Protein AF-A0A534T3X4-F1 (afdb_monomer_lite)

Foldseek 3Di:
DDKDKDKAAFQDDDPFWTWGDDPPDIDIDGDDPVRDDDDDDDGGDTDMDIDDDDDPDDDPDDPPDDPPPPPDDDD

Secondary structure (DSSP, 8-state):
---EEEEEEEEEE-SSEEEEEETTEEEEEE--TTS---S---TTSEEEEEE----S-------S-----------

Structure (mmCIF, N/CA/C/O backbone):
data_AF-A0A534T3X4-F1
#
_entry.id   AF-A0A534T3X4-F1
#
loop_
_atom_site.group_PDB
_atom_site.id
_atom_site.type_symbol
_atom_site.label_atom_id
_atom_site.label_alt_id
_atom_site.label_comp_id
_atom_site.label_asym_id
_atom_site.label_entity_id
_atom_site.label_seq_id
_atom_site.pdbx_PDB_ins_code
_atom_site.Cartn_x
_atom_site.Cartn_y
_atom_site.Cartn_z
_atom_site.occupancy
_atom_site.B_iso_or_equiv
_atom_site.auth_seq_id
_atom_site.auth_comp_id
_atom_site.auth_asym_id
_atom_site.auth_atom_id
_atom_site.pdbx_PDB_model_num
ATOM 1 N N . ALA A 1 1 ? 16.672 -9.602 -1.365 1.00 61.47 1 ALA A N 1
ATOM 2 C CA . ALA A 1 1 ? 15.278 -9.119 -1.455 1.00 61.47 1 ALA A CA 1
ATOM 3 C C . ALA A 1 1 ? 15.243 -7.666 -0.998 1.00 61.47 1 ALA A C 1
ATOM 5 O O . ALA A 1 1 ? 15.568 -7.437 0.155 1.00 61.47 1 ALA A O 1
ATOM 6 N N . LYS A 1 2 ? 14.942 -6.687 -1.866 1.00 80.69 2 LYS A N 1
ATOM 7 C CA . LYS A 1 2 ? 14.795 -5.296 -1.404 1.00 80.69 2 LYS A CA 1
ATOM 8 C C . LYS A 1 2 ? 13.450 -5.155 -0.697 1.00 80.69 2 LYS A C 1
ATOM 10 O O . LYS A 1 2 ? 12.423 -5.493 -1.283 1.00 80.69 2 LYS A O 1
ATOM 15 N N . THR A 1 3 ? 13.484 -4.731 0.556 1.00 83.75 3 THR A N 1
ATOM 16 C CA . THR A 1 3 ? 12.309 -4.304 1.306 1.00 83.75 3 THR A CA 1
ATOM 17 C C . THR A 1 3 ? 12.126 -2.813 1.081 1.00 83.75 3 THR A C 1
ATOM 19 O O . THR A 1 3 ? 13.082 -2.039 1.085 1.00 83.75 3 THR A O 1
ATOM 22 N N . TYR A 1 4 ? 10.891 -2.429 0.815 1.00 88.06 4 TYR A N 1
ATOM 23 C CA . TYR A 1 4 ? 10.485 -1.052 0.628 1.00 88.06 4 TYR A CA 1
ATOM 24 C C . TYR A 1 4 ? 9.619 -0.646 1.804 1.00 88.06 4 TYR A C 1
ATOM 26 O O . TYR A 1 4 ? 8.984 -1.479 2.452 1.00 88.06 4 TYR A O 1
ATOM 34 N N . GLN A 1 5 ? 9.605 0.649 2.074 1.00 89.44 5 GLN A N 1
ATOM 35 C CA . GLN A 1 5 ? 8.797 1.217 3.130 1.00 89.44 5 GLN A CA 1
ATOM 36 C C . GLN A 1 5 ? 8.002 2.380 2.567 1.00 89.44 5 GLN A C 1
ATOM 38 O O . GLN A 1 5 ? 8.547 3.273 1.914 1.00 89.44 5 GLN A O 1
ATOM 43 N N . VAL A 1 6 ? 6.711 2.383 2.861 1.00 89.00 6 VAL A N 1
ATOM 44 C CA . VAL A 1 6 ? 5.841 3.525 2.633 1.00 89.00 6 VAL A CA 1
ATOM 45 C C . VAL A 1 6 ? 5.251 3.942 3.972 1.00 89.00 6 VAL A C 1
ATOM 47 O O . VAL A 1 6 ? 4.741 3.123 4.731 1.00 89.00 6 VAL A O 1
ATOM 50 N N . THR A 1 7 ? 5.369 5.226 4.287 1.00 90.69 7 THR A N 1
ATOM 51 C CA . THR A 1 7 ? 4.784 5.810 5.493 1.00 90.69 7 THR A CA 1
ATOM 52 C C . THR A 1 7 ? 3.782 6.865 5.064 1.00 90.69 7 THR A C 1
ATOM 54 O O . THR A 1 7 ? 4.135 7.783 4.318 1.00 90.69 7 THR A O 1
ATOM 57 N N . GLY A 1 8 ? 2.552 6.749 5.546 1.00 91.19 8 GLY A N 1
ATOM 58 C CA . GLY A 1 8 ? 1.476 7.667 5.198 1.00 91.19 8 GLY A CA 1
ATOM 59 C C . GLY A 1 8 ? 0.193 7.382 5.975 1.00 91.19 8 GLY A C 1
ATOM 60 O O . GLY A 1 8 ? 0.093 6.336 6.620 1.00 91.19 8 GLY A O 1
ATOM 61 N N . PRO A 1 9 ? -0.769 8.318 5.964 1.00 92.31 9 PRO A N 1
ATOM 62 C CA . PRO A 1 9 ? -2.119 8.051 6.435 1.00 92.31 9 PRO A CA 1
ATOM 63 C C . PRO A 1 9 ? -2.778 6.932 5.620 1.00 92.31 9 PRO A C 1
ATOM 65 O O . PRO A 1 9 ? -2.689 6.919 4.389 1.00 92.31 9 PRO A O 1
ATOM 68 N N . VAL A 1 10 ? -3.457 6.013 6.305 1.00 91.00 10 VAL A N 1
ATOM 69 C CA . VAL A 1 10 ? -4.321 5.010 5.675 1.00 91.00 10 VAL A CA 1
ATOM 70 C C . VAL A 1 10 ? -5.564 5.714 5.147 1.00 91.00 10 VAL A C 1
ATOM 72 O O . VAL A 1 10 ? -6.297 6.333 5.913 1.00 91.00 10 VAL A O 1
ATOM 75 N N . THR A 1 11 ? -5.827 5.624 3.852 1.00 91.31 11 THR A N 1
ATOM 76 C CA . THR A 1 11 ? -7.052 6.166 3.242 1.00 91.31 11 THR A CA 1
ATOM 77 C C . THR A 1 11 ? -8.150 5.120 3.138 1.00 91.31 11 THR A C 1
ATOM 79 O O . THR A 1 11 ? -9.324 5.460 3.251 1.00 91.31 11 THR A O 1
ATOM 82 N N . ALA A 1 12 ? -7.780 3.851 2.979 1.00 90.19 12 ALA A N 1
ATOM 83 C CA . ALA A 1 12 ? -8.710 2.734 2.982 1.00 90.19 12 ALA A CA 1
ATOM 84 C C . ALA A 1 12 ? -8.043 1.487 3.560 1.00 90.19 12 ALA A C 1
ATOM 86 O O . ALA A 1 12 ? -6.851 1.247 3.361 1.00 90.19 12 ALA A O 1
ATOM 87 N N . LEU A 1 13 ? -8.826 0.694 4.281 1.00 87.62 13 LEU A N 1
ATOM 88 C CA . LEU A 1 13 ? -8.394 -0.567 4.857 1.00 87.62 13 LEU A CA 1
ATOM 89 C C . LEU A 1 13 ? -9.464 -1.619 4.603 1.00 87.62 13 LEU A C 1
ATOM 91 O O . LEU A 1 13 ? -10.613 -1.438 5.000 1.00 87.62 13 LEU A O 1
ATOM 95 N N . THR A 1 14 ? -9.072 -2.715 3.971 1.00 86.62 14 THR A N 1
ATOM 96 C CA . THR A 1 14 ? -9.892 -3.916 3.830 1.00 86.62 14 THR A CA 1
ATOM 97 C C . THR A 1 14 ? -9.203 -5.096 4.521 1.00 86.62 14 THR A C 1
ATOM 99 O O . THR A 1 14 ? -8.127 -4.951 5.107 1.00 86.62 14 THR A O 1
ATOM 102 N N . ASN A 1 15 ? -9.829 -6.276 4.497 1.00 82.31 15 ASN A N 1
ATOM 103 C CA . ASN A 1 15 ? -9.217 -7.474 5.076 1.00 82.31 15 ASN A CA 1
ATOM 104 C C . ASN A 1 15 ? -7.926 -7.881 4.346 1.00 82.31 15 ASN A C 1
ATOM 106 O O . ASN A 1 15 ? -6.984 -8.332 5.007 1.00 82.31 15 ASN A O 1
ATOM 110 N N . ASP A 1 16 ? -7.878 -7.639 3.033 1.00 87.12 16 ASP A N 1
ATOM 111 C CA . ASP A 1 16 ? -6.838 -8.117 2.117 1.00 87.12 16 ASP A CA 1
ATOM 112 C C . ASP A 1 16 ? -5.942 -6.998 1.564 1.00 87.12 16 ASP A C 1
ATOM 114 O O . ASP A 1 16 ? -4.878 -7.267 1.014 1.00 87.12 16 ASP A O 1
ATOM 118 N N . THR A 1 17 ? -6.332 -5.726 1.676 1.00 89.25 17 THR A N 1
ATOM 119 C CA . THR A 1 17 ? -5.540 -4.595 1.169 1.00 89.25 17 THR A CA 1
ATOM 120 C C . THR A 1 17 ? -5.495 -3.424 2.144 1.00 89.25 17 THR A C 1
ATOM 122 O O . THR A 1 17 ? -6.467 -3.068 2.810 1.00 89.25 17 THR A O 1
ATOM 125 N N . VAL A 1 18 ? -4.331 -2.785 2.210 1.00 89.12 18 VAL A N 1
ATOM 126 C CA . VAL A 1 18 ? -4.078 -1.540 2.936 1.00 89.12 18 VAL A CA 1
ATOM 127 C C . VAL A 1 18 ? -3.769 -0.463 1.910 1.00 89.12 18 VAL A C 1
ATOM 129 O O . VAL A 1 18 ? -2.802 -0.576 1.160 1.00 89.12 18 VAL A O 1
ATOM 132 N N . THR A 1 19 ? -4.551 0.608 1.904 1.00 92.31 19 THR A N 1
ATOM 133 C CA . THR A 1 19 ? -4.311 1.764 1.041 1.00 92.31 19 THR A CA 1
ATOM 134 C C . THR A 1 19 ? -3.719 2.894 1.865 1.00 92.31 19 THR A C 1
ATOM 136 O O . THR A 1 19 ? -4.328 3.347 2.835 1.00 92.31 19 THR A O 1
ATOM 139 N N . VAL A 1 20 ? -2.535 3.365 1.488 1.00 92.44 20 VAL A N 1
ATOM 140 C CA . VAL A 1 20 ? -1.849 4.481 2.145 1.00 92.44 20 VAL A CA 1
ATOM 141 C C . VAL A 1 20 ? -1.596 5.610 1.163 1.00 92.44 20 VAL A C 1
ATOM 143 O O . VAL A 1 20 ? -1.215 5.389 0.017 1.00 92.44 20 VAL A O 1
ATOM 146 N N . GLN A 1 21 ? -1.757 6.843 1.623 1.00 91.62 21 GLN A N 1
ATOM 147 C CA . GLN A 1 21 ? -1.461 8.021 0.820 1.00 91.62 21 GLN A CA 1
ATOM 148 C C . GLN A 1 21 ? -0.116 8.609 1.238 1.00 91.62 21 GLN A C 1
ATOM 150 O O . GLN A 1 21 ? 0.079 9.002 2.387 1.00 91.62 21 GLN A O 1
ATOM 155 N N . LYS A 1 22 ? 0.828 8.706 0.304 1.00 88.62 22 LYS A N 1
ATOM 156 C CA . LYS A 1 22 ? 2.127 9.348 0.513 1.00 88.62 22 LYS A CA 1
ATOM 157 C C . LYS A 1 22 ? 2.227 10.584 -0.372 1.00 88.62 22 LYS A C 1
ATOM 159 O O . LYS A 1 22 ? 2.547 10.503 -1.551 1.00 88.62 22 LYS A O 1
ATOM 164 N N . GLY A 1 23 ? 1.985 11.753 0.218 1.00 87.62 23 GLY A N 1
ATOM 165 C CA . GLY A 1 23 ? 1.945 13.008 -0.533 1.00 87.62 23 GLY A CA 1
ATOM 166 C C . GLY A 1 23 ? 0.731 13.036 -1.460 1.00 87.62 23 GLY A C 1
ATOM 167 O O . GLY A 1 23 ? -0.392 13.110 -0.972 1.00 87.62 23 GLY A O 1
ATOM 168 N N . LYS A 1 24 ? 0.966 12.973 -2.775 1.00 87.38 24 LYS A N 1
ATOM 169 C CA . LYS A 1 24 ? -0.086 12.899 -3.805 1.00 87.38 24 LYS A CA 1
ATOM 170 C C . LYS A 1 24 ? -0.267 11.490 -4.379 1.00 87.38 24 LYS A C 1
ATOM 172 O O . LYS A 1 24 ? -1.199 11.270 -5.141 1.00 87.38 24 LYS A O 1
ATOM 177 N N . ASP A 1 25 ? 0.606 10.555 -4.009 1.00 90.00 25 ASP A N 1
ATOM 178 C CA . ASP A 1 25 ? 0.581 9.183 -4.501 1.00 90.00 25 ASP A CA 1
ATOM 179 C C . ASP A 1 25 ? -0.222 8.295 -3.551 1.00 90.00 25 ASP A C 1
ATOM 181 O O . ASP A 1 25 ? 0.014 8.286 -2.338 1.00 90.00 25 ASP A O 1
ATOM 185 N N . VAL A 1 26 ? -1.153 7.524 -4.105 1.00 90.62 26 VAL A N 1
ATOM 186 C CA . VAL A 1 26 ? -1.919 6.514 -3.373 1.00 90.62 26 VAL A CA 1
ATOM 187 C C . VAL A 1 26 ? -1.298 5.152 -3.655 1.00 90.62 26 VAL A C 1
ATOM 189 O O . VAL A 1 26 ? -1.127 4.765 -4.808 1.00 90.62 26 VAL A O 1
ATOM 192 N N . TRP A 1 27 ? -0.933 4.443 -2.594 1.00 90.31 27 TRP A N 1
ATOM 193 C CA . TRP A 1 27 ? -0.319 3.124 -2.644 1.00 90.31 27 TRP A CA 1
ATOM 194 C C . TRP A 1 27 ? -1.291 2.101 -2.081 1.00 90.31 27 TRP A C 1
ATOM 196 O O . TRP A 1 27 ? -1.643 2.170 -0.906 1.00 90.31 27 TRP A O 1
ATOM 206 N N . GLU A 1 28 ? -1.685 1.139 -2.904 1.00 91.00 28 GLU A N 1
ATOM 207 C CA . GLU A 1 28 ? -2.448 -0.027 -2.471 1.00 91.00 28 GLU A CA 1
ATOM 208 C C . GLU A 1 28 ? -1.484 -1.197 -2.257 1.00 91.00 28 GLU A C 1
ATOM 210 O O . GLU A 1 28 ? -0.750 -1.595 -3.163 1.00 91.00 28 GLU A O 1
ATOM 215 N N . ILE A 1 29 ? -1.438 -1.714 -1.032 1.00 87.31 29 ILE A N 1
ATOM 216 C CA . ILE A 1 29 ? -0.589 -2.835 -0.644 1.00 87.31 29 ILE A CA 1
ATOM 217 C C . ILE A 1 29 ? -1.485 -4.007 -0.265 1.00 87.31 29 ILE A C 1
ATOM 219 O O . ILE A 1 29 ? -2.283 -3.903 0.664 1.00 87.31 29 ILE A O 1
ATOM 223 N N . GLY A 1 30 ? -1.316 -5.134 -0.955 1.00 86.69 30 GLY A N 1
ATOM 224 C CA . GLY A 1 30 ? -1.906 -6.403 -0.544 1.00 86.69 30 GLY A CA 1
ATOM 225 C C . GLY A 1 30 ? -1.335 -6.854 0.798 1.00 86.69 30 GLY A C 1
ATOM 226 O O . GLY A 1 30 ? -0.117 -6.934 0.966 1.00 86.69 30 GLY A O 1
ATOM 227 N N . ARG A 1 31 ? -2.222 -7.127 1.747 1.00 81.38 31 ARG A N 1
ATOM 228 C CA . ARG A 1 31 ? -1.942 -7.767 3.027 1.00 81.38 31 ARG A CA 1
ATOM 229 C C . ARG A 1 31 ? -2.545 -9.165 2.973 1.00 81.38 31 ARG A C 1
ATOM 231 O O . ARG A 1 31 ? -3.707 -9.345 2.640 1.00 81.38 31 ARG A O 1
ATOM 238 N N . ASP A 1 32 ? -1.767 -10.144 3.380 1.00 79.12 32 ASP A N 1
ATOM 239 C CA . ASP A 1 32 ? -2.229 -11.510 3.592 1.00 79.12 32 ASP A CA 1
ATOM 240 C C . ASP A 1 32 ? -2.160 -11.870 5.087 1.00 79.12 32 ASP A C 1
ATOM 242 O O . ASP A 1 32 ? -1.642 -11.103 5.904 1.00 79.12 32 ASP A O 1
ATOM 246 N N . SER A 1 33 ? -2.663 -13.043 5.480 1.00 73.00 33 SER A N 1
ATOM 247 C CA . SER A 1 33 ? -2.651 -13.479 6.887 1.00 73.00 33 SER A CA 1
ATOM 248 C C . SER A 1 33 ? -1.246 -13.637 7.490 1.00 73.00 33 SER A C 1
ATOM 250 O O . SER A 1 33 ? -1.120 -13.643 8.714 1.00 73.00 33 SER A O 1
ATOM 252 N N . ALA A 1 34 ? -0.185 -13.737 6.681 1.00 74.19 34 ALA A N 1
ATOM 253 C CA . ALA A 1 34 ? 1.197 -13.715 7.163 1.00 74.19 34 ALA A CA 1
ATOM 254 C C . ALA A 1 34 ? 1.710 -12.290 7.446 1.00 74.19 34 ALA A C 1
ATOM 256 O O . ALA A 1 34 ? 2.760 -12.121 8.074 1.00 74.19 34 ALA A O 1
ATOM 257 N N . THR A 1 35 ? 0.982 -11.251 7.024 1.00 74.19 35 THR A N 1
ATOM 258 C CA . THR A 1 35 ? 1.340 -9.858 7.288 1.00 74.19 35 THR A CA 1
ATOM 259 C C . THR A 1 35 ? 1.127 -9.543 8.768 1.00 74.19 35 THR A C 1
ATOM 261 O O . THR A 1 35 ? 0.006 -9.366 9.250 1.00 74.19 35 THR A O 1
ATOM 264 N N . LYS A 1 36 ? 2.231 -9.448 9.511 1.00 75.06 36 LYS A N 1
ATOM 265 C CA . LYS A 1 36 ? 2.208 -9.144 10.942 1.00 75.06 36 LYS A CA 1
ATOM 266 C C . LYS A 1 36 ? 1.849 -7.677 11.166 1.00 75.06 36 LYS A C 1
ATOM 268 O O . LYS A 1 36 ? 2.697 -6.794 11.052 1.00 75.06 36 LYS A O 1
ATOM 273 N N . VAL A 1 37 ? 0.589 -7.423 11.499 1.00 75.62 37 VAL A N 1
ATOM 274 C CA . VAL A 1 37 ? 0.135 -6.086 11.882 1.00 75.62 37 VAL A CA 1
ATOM 275 C C . VAL A 1 37 ? 0.520 -5.816 13.329 1.00 75.62 37 VAL A C 1
ATOM 277 O O . VAL A 1 37 ? 0.060 -6.478 14.254 1.00 75.62 37 VAL A O 1
ATOM 280 N N . LEU A 1 38 ? 1.418 -4.852 13.500 1.00 68.81 38 LEU A N 1
ATOM 281 C CA . LEU A 1 38 ? 1.876 -4.370 14.794 1.00 68.81 38 LEU A CA 1
ATOM 282 C C . LEU A 1 38 ? 1.170 -3.042 15.082 1.00 68.81 38 LEU A C 1
ATOM 284 O O . LEU A 1 38 ? 1.622 -1.995 14.625 1.00 68.81 38 LEU A O 1
ATOM 288 N N . GLY A 1 39 ? 0.060 -3.103 15.819 1.00 70.25 39 GLY A N 1
ATOM 289 C CA . GLY A 1 39 ? -0.710 -1.931 16.247 1.00 70.25 39 GLY A CA 1
ATOM 290 C C . GLY A 1 39 ? -2.119 -1.855 15.661 1.00 70.25 39 GLY A C 1
ATOM 291 O O . GLY A 1 39 ? -2.587 -2.781 14.999 1.00 70.25 39 GLY A O 1
ATOM 292 N N . ASP A 1 40 ? -2.790 -0.738 15.936 1.00 70.56 40 ASP A N 1
ATOM 293 C CA . ASP A 1 40 ? -4.163 -0.479 15.504 1.00 70.56 40 ASP A CA 1
ATOM 294 C C . ASP A 1 40 ? -4.156 0.080 14.076 1.00 70.56 40 ASP A C 1
ATOM 296 O O . ASP A 1 40 ? -3.810 1.238 13.830 1.00 70.56 40 ASP A O 1
ATOM 300 N N . LEU A 1 41 ? -4.454 -0.778 13.101 1.00 78.00 41 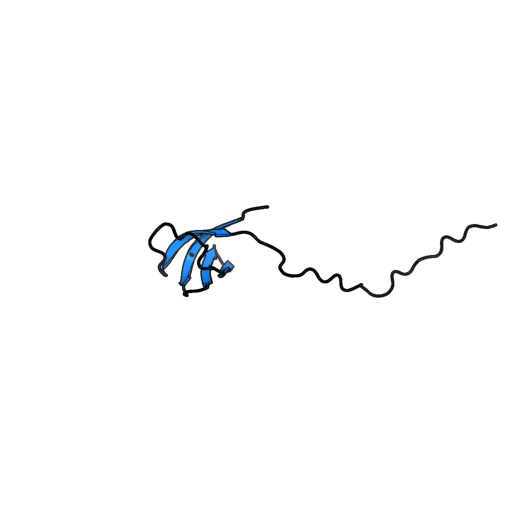LEU A N 1
ATOM 301 C CA . LEU A 1 41 ? -4.556 -0.369 11.707 1.00 78.00 41 LEU A CA 1
ATOM 302 C C . LEU A 1 41 ? -5.977 0.159 11.481 1.00 78.00 41 LEU A C 1
ATOM 304 O O . LEU A 1 41 ? -6.909 -0.628 11.336 1.00 78.00 41 LEU A O 1
ATOM 308 N N . LYS A 1 42 ? -6.148 1.484 11.450 1.00 84.06 42 LYS A N 1
ATOM 309 C CA . LYS A 1 42 ? -7.415 2.125 11.064 1.00 84.06 42 LYS A CA 1
ATOM 310 C C . LYS A 1 42 ? -7.218 3.142 9.949 1.00 84.06 42 LYS A C 1
ATOM 312 O O . LYS A 1 42 ? -6.134 3.695 9.763 1.00 84.06 42 LYS A O 1
ATOM 317 N N . VAL A 1 43 ? -8.308 3.436 9.249 1.00 89.44 43 VAL A N 1
ATOM 318 C CA . VAL A 1 43 ? -8.370 4.546 8.294 1.00 89.44 43 VAL A CA 1
ATOM 319 C C . VAL A 1 43 ? -8.137 5.873 9.028 1.00 89.44 43 VAL A C 1
ATOM 321 O O . VAL A 1 43 ? -8.693 6.114 10.099 1.00 89.44 43 VAL A O 1
ATOM 324 N N . GLY A 1 44 ? -7.293 6.725 8.456 1.00 87.56 44 GLY A N 1
ATOM 325 C CA . GLY A 1 44 ? -6.884 8.019 8.997 1.00 87.56 44 GLY A CA 1
ATOM 326 C C . GLY A 1 44 ? -5.597 7.986 9.826 1.00 87.56 44 GLY A C 1
ATOM 327 O O . GLY A 1 44 ? -4.973 9.032 9.989 1.00 87.56 44 GLY A O 1
ATOM 328 N N . GLU A 1 45 ? -5.151 6.818 10.302 1.00 89.50 45 GLU A N 1
ATOM 329 C CA . GLU A 1 45 ? -3.893 6.721 11.054 1.00 89.50 45 GLU A CA 1
ATOM 330 C C . GLU A 1 45 ? -2.683 6.729 10.144 1.00 89.50 45 GLU A C 1
ATOM 332 O O . GLU A 1 45 ? -2.686 6.173 9.044 1.00 89.50 45 GLU A O 1
ATOM 337 N N . ARG A 1 46 ? -1.603 7.321 10.647 1.00 87.31 46 ARG A N 1
ATOM 338 C CA . ARG A 1 46 ? -0.315 7.297 9.972 1.00 87.31 46 ARG A CA 1
ATOM 339 C C . ARG A 1 46 ? 0.387 5.982 10.281 1.00 87.31 46 ARG A C 1
ATOM 341 O O . ARG A 1 46 ?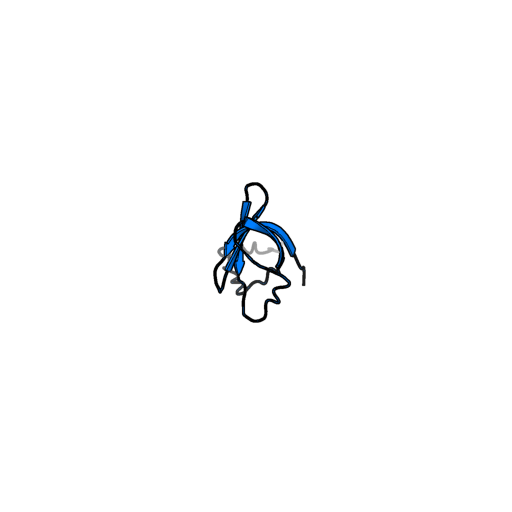 0.917 5.800 11.372 1.00 87.31 46 ARG A O 1
ATOM 348 N N . VAL A 1 47 ? 0.463 5.103 9.291 1.00 87.38 47 VAL A N 1
ATOM 349 C CA . VAL A 1 47 ? 1.124 3.801 9.426 1.00 87.38 47 VAL A CA 1
ATOM 350 C C . VAL A 1 47 ? 2.387 3.737 8.579 1.00 87.38 47 VAL A C 1
ATOM 352 O O . VAL A 1 47 ? 2.555 4.469 7.600 1.00 87.38 47 VAL A O 1
ATOM 355 N N . THR A 1 48 ? 3.296 2.850 8.970 1.00 87.62 48 THR A N 1
ATOM 356 C CA . THR A 1 48 ? 4.487 2.510 8.193 1.00 87.62 48 THR A CA 1
ATOM 357 C C . THR A 1 48 ? 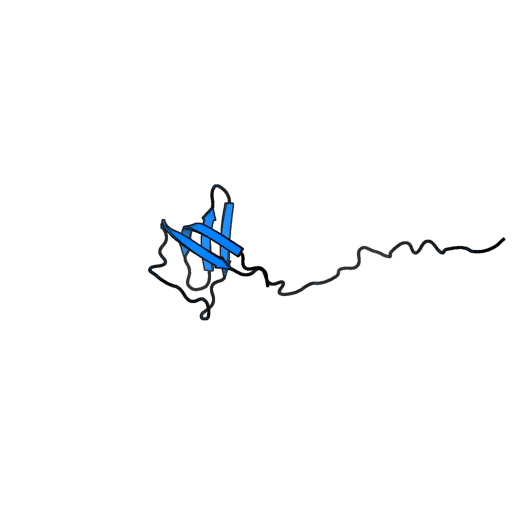4.342 1.085 7.690 1.00 87.62 48 THR A C 1
ATOM 359 O O . THR A 1 48 ? 4.408 0.140 8.471 1.00 87.62 48 THR A O 1
ATOM 362 N N . VAL A 1 49 ? 4.143 0.933 6.385 1.00 86.75 49 VAL A N 1
ATOM 363 C CA . VAL A 1 49 ? 3.995 -0.366 5.733 1.00 86.75 49 VAL A CA 1
ATOM 364 C C . VAL A 1 49 ? 5.332 -0.745 5.114 1.00 86.75 49 VAL A C 1
ATOM 366 O O . VAL A 1 49 ? 5.829 -0.065 4.212 1.00 86.75 49 VAL A O 1
ATOM 369 N N . GLN A 1 50 ? 5.922 -1.830 5.612 1.00 85.88 50 GLN A N 1
ATOM 370 C CA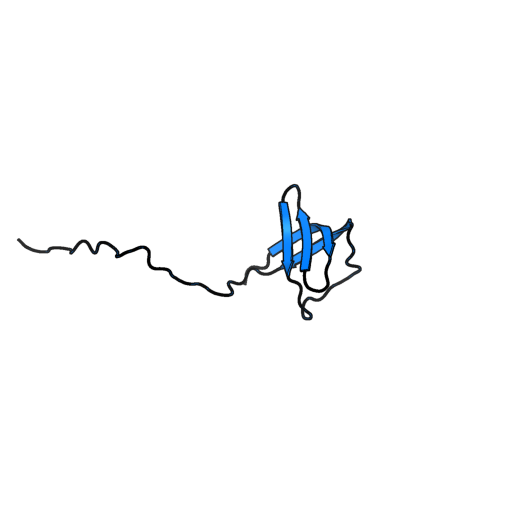 . GLN A 1 50 ? 7.047 -2.485 4.956 1.00 85.88 50 GLN A CA 1
ATOM 371 C C . GLN A 1 50 ? 6.500 -3.530 3.990 1.00 85.88 50 GLN A C 1
ATOM 373 O O . GLN A 1 50 ? 5.771 -4.429 4.398 1.00 85.88 50 GLN A O 1
ATOM 378 N N . TYR A 1 51 ? 6.850 -3.410 2.716 1.00 83.50 51 TYR A N 1
ATOM 379 C CA . TYR A 1 51 ? 6.409 -4.330 1.677 1.00 83.50 51 TYR A CA 1
ATOM 380 C C . TYR A 1 51 ? 7.581 -4.729 0.792 1.00 83.50 51 TYR A C 1
ATOM 382 O O . TYR A 1 51 ? 8.613 -4.056 0.710 1.00 83.50 51 TYR A O 1
ATOM 390 N N . ARG A 1 52 ? 7.431 -5.857 0.111 1.00 81.56 52 ARG A N 1
ATOM 391 C CA . ARG A 1 52 ? 8.405 -6.328 -0.859 1.00 81.56 52 ARG A CA 1
ATOM 392 C C . ARG A 1 52 ? 7.734 -6.419 -2.218 1.00 81.56 52 ARG A C 1
ATOM 394 O O . ARG A 1 52 ? 6.759 -7.137 -2.372 1.00 81.56 52 ARG A O 1
ATOM 401 N N . LEU A 1 53 ? 8.309 -5.749 -3.212 1.00 80.75 53 LEU A N 1
ATOM 402 C CA . LEU A 1 53 ? 7.937 -5.976 -4.604 1.00 80.75 53 LEU A CA 1
ATOM 403 C C . LEU A 1 53 ? 8.567 -7.294 -5.061 1.00 80.75 53 LEU A C 1
ATOM 405 O O . LEU A 1 53 ? 9.791 -7.414 -5.177 1.00 80.75 53 LEU A O 1
ATOM 409 N N . SER A 1 54 ? 7.725 -8.301 -5.262 1.00 75.62 54 SER A N 1
ATOM 410 C CA . SER A 1 54 ? 8.073 -9.562 -5.912 1.00 75.62 54 SER A CA 1
ATOM 411 C C . SER A 1 54 ? 7.329 -9.660 -7.233 1.00 75.62 54 SER A C 1
ATOM 413 O O . SER A 1 54 ? 6.125 -9.435 -7.274 1.00 75.62 54 SER A O 1
ATOM 415 N N . ALA A 1 55 ? 8.046 -9.999 -8.303 1.00 73.25 55 ALA A N 1
ATOM 416 C CA . ALA A 1 55 ? 7.412 -10.315 -9.572 1.00 73.25 55 ALA A CA 1
ATOM 417 C C . ALA A 1 55 ? 6.716 -11.676 -9.454 1.00 7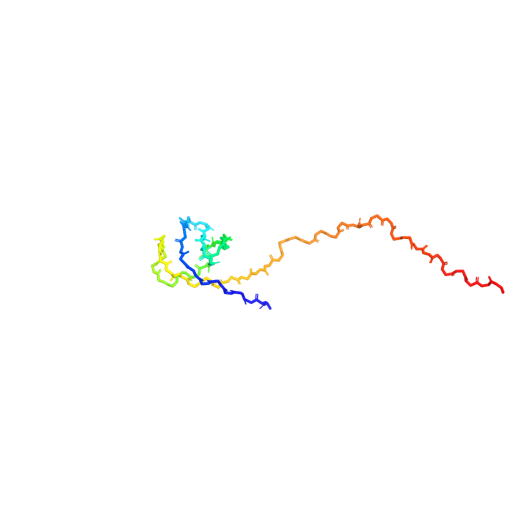3.25 55 ALA A C 1
ATOM 419 O O . ALA A 1 55 ? 7.364 -12.663 -9.105 1.00 73.25 55 ALA A O 1
ATOM 420 N N . THR A 1 56 ? 5.411 -11.706 -9.711 1.00 79.81 56 THR A N 1
ATOM 421 C CA . THR A 1 56 ? 4.598 -12.931 -9.725 1.00 79.81 56 THR A CA 1
ATOM 422 C C . THR A 1 56 ? 4.807 -13.714 -11.016 1.00 79.81 56 THR A C 1
ATOM 424 O O . THR A 1 56 ? 4.918 -14.932 -10.983 1.00 79.81 56 THR A O 1
ATOM 427 N N . GLU A 1 57 ? 4.932 -13.012 -12.141 1.00 80.88 57 GLU A N 1
ATOM 428 C CA . GLU A 1 57 ? 5.212 -13.592 -13.449 1.00 80.88 57 GLU A CA 1
ATOM 429 C C . GLU A 1 57 ? 6.073 -12.613 -14.252 1.00 80.88 57 GLU A C 1
ATOM 431 O O . GLU A 1 57 ? 5.862 -11.399 -14.211 1.00 80.88 57 GLU A O 1
ATOM 436 N N . ILE A 1 58 ? 7.082 -13.131 -14.949 1.00 79.69 58 ILE A N 1
ATOM 437 C CA . ILE A 1 58 ? 7.915 -12.348 -15.862 1.00 79.69 58 ILE A CA 1
ATOM 438 C C . ILE A 1 58 ? 7.796 -13.018 -17.221 1.00 79.69 58 ILE A C 1
ATOM 440 O O . ILE A 1 58 ? 8.516 -13.969 -17.522 1.00 79.69 58 ILE A O 1
ATOM 444 N N . GLU A 1 59 ? 6.877 -12.522 -18.043 1.00 83.19 59 GLU A N 1
ATOM 445 C CA . GLU A 1 59 ? 6.767 -12.970 -19.423 1.00 83.19 59 GLU A CA 1
ATOM 446 C C . GLU A 1 59 ? 7.702 -12.136 -20.303 1.00 83.19 59 GLU A C 1
ATOM 448 O O . GLU A 1 59 ? 7.498 -10.939 -20.525 1.00 83.19 59 GLU A O 1
ATOM 453 N N . VAL A 1 60 ? 8.745 -12.772 -20.835 1.00 77.44 60 VAL A N 1
ATOM 454 C CA . VAL A 1 60 ? 9.560 -12.171 -21.892 1.00 77.44 60 VAL A CA 1
ATOM 455 C C . VAL A 1 60 ? 8.778 -12.297 -23.193 1.00 77.44 60 VAL A C 1
ATOM 457 O O . VAL A 1 60 ? 8.952 -13.256 -23.942 1.00 77.44 60 VAL A O 1
ATOM 460 N N . LYS A 1 61 ? 7.913 -11.321 -23.479 1.00 73.25 61 LYS A N 1
ATOM 461 C CA . LYS A 1 61 ? 7.383 -11.163 -24.834 1.00 73.25 61 LYS A CA 1
ATOM 462 C C . LYS A 1 61 ? 8.554 -10.782 -25.742 1.00 73.25 61 LYS A C 1
ATOM 464 O O . LYS A 1 61 ? 9.155 -9.724 -25.529 1.00 73.25 61 LYS A O 1
ATOM 469 N N . PRO A 1 62 ? 8.924 -11.612 -26.733 1.00 65.25 62 PRO A N 1
ATOM 470 C CA . PRO A 1 62 ? 9.923 -11.203 -27.699 1.00 65.25 62 PRO A CA 1
ATOM 471 C C . PRO A 1 62 ? 9.382 -9.967 -28.419 1.00 65.25 62 PRO A C 1
ATOM 473 O O . PRO A 1 62 ? 8.383 -10.040 -29.133 1.00 65.25 62 PRO A O 1
ATOM 476 N N . ALA A 1 63 ? 10.044 -8.819 -28.247 1.00 58.44 63 ALA A N 1
ATOM 477 C CA . ALA A 1 63 ? 9.997 -7.801 -29.286 1.00 58.44 63 ALA A CA 1
ATOM 478 C C . ALA A 1 63 ? 10.393 -8.520 -30.583 1.00 58.44 63 ALA A C 1
ATOM 480 O O . ALA A 1 63 ? 11.345 -9.307 -30.560 1.00 58.44 63 ALA A O 1
ATOM 481 N N . GLY A 1 64 ? 9.597 -8.337 -31.641 1.00 62.75 64 GLY A N 1
ATOM 482 C CA . GLY A 1 64 ? 9.697 -9.059 -32.910 1.00 62.75 64 GLY A CA 1
ATOM 483 C C . GLY A 1 64 ? 11.133 -9.232 -33.422 1.00 62.75 64 GLY A C 1
ATOM 484 O O . GLY A 1 64 ? 12.042 -8.529 -32.978 1.00 62.75 64 GLY A O 1
ATOM 485 N N . PRO A 1 65 ? 11.342 -10.191 -34.341 1.00 52.22 65 PRO A N 1
ATOM 486 C CA . PRO A 1 65 ? 12.631 -10.817 -34.615 1.00 52.22 65 PRO A CA 1
ATOM 487 C C . PRO A 1 65 ? 13.763 -9.797 -34.581 1.00 52.22 65 PRO A C 1
ATOM 489 O O . PRO A 1 65 ? 13.802 -8.873 -35.395 1.00 52.22 65 PRO A O 1
ATOM 492 N N . LYS A 1 66 ? 14.684 -9.978 -33.620 1.00 49.47 66 LYS A N 1
ATOM 493 C CA . LYS A 1 66 ? 16.011 -9.367 -33.669 1.00 49.47 66 LYS A CA 1
ATOM 494 C C . LYS A 1 66 ? 16.487 -9.539 -35.100 1.00 49.47 66 LYS A C 1
ATOM 496 O O . LYS A 1 66 ? 16.703 -10.671 -35.532 1.00 49.47 66 LYS A O 1
ATOM 501 N N . SER A 1 67 ? 16.607 -8.423 -35.815 1.00 47.28 67 SER A N 1
ATOM 502 C CA . SER A 1 67 ? 17.338 -8.353 -37.066 1.00 47.28 67 SER A CA 1
ATOM 503 C C . SER A 1 67 ? 18.757 -8.796 -36.737 1.00 47.28 67 SER A C 1
ATOM 505 O O . SER A 1 67 ? 19.598 -8.022 -36.277 1.00 47.28 67 SER A O 1
ATOM 507 N N . ALA A 1 68 ? 18.972 -10.105 -36.840 1.00 48.62 68 ALA A N 1
ATOM 508 C CA . ALA A 1 68 ? 20.267 -10.725 -36.871 1.00 48.62 68 ALA A CA 1
ATOM 509 C C . ALA A 1 68 ? 20.899 -10.175 -38.138 1.00 48.62 68 ALA A C 1
ATOM 511 O O . ALA A 1 68 ? 20.663 -10.677 -39.230 1.00 48.62 68 ALA A O 1
ATOM 512 N N . ARG A 1 69 ? 21.635 -9.073 -37.998 1.00 46.62 69 ARG A N 1
ATOM 513 C CA . ARG A 1 69 ? 22.546 -8.617 -39.034 1.00 46.62 69 ARG A CA 1
ATOM 514 C C . ARG A 1 69 ? 23.561 -9.753 -39.172 1.00 46.62 69 ARG A C 1
ATOM 516 O O . ARG A 1 69 ? 24.309 -9.970 -38.215 1.00 46.62 69 ARG A O 1
ATOM 523 N N . PRO A 1 70 ? 23.566 -10.530 -40.270 1.00 46.66 70 PRO A N 1
ATOM 524 C CA . PRO A 1 70 ? 24.591 -11.534 -40.426 1.00 46.66 70 PRO A CA 1
ATOM 525 C C . PRO A 1 70 ? 25.906 -10.775 -40.564 1.00 46.66 70 PRO A C 1
ATOM 527 O O . PRO A 1 70 ? 26.075 -9.918 -41.432 1.00 46.66 70 PRO A O 1
ATOM 530 N N . SER A 1 71 ? 26.829 -11.060 -39.657 1.00 52.44 71 SER A N 1
ATOM 531 C CA . SER A 1 71 ? 28.240 -10.763 -39.810 1.00 52.44 71 SER A CA 1
ATOM 532 C C . SER A 1 71 ? 28.755 -11.533 -41.029 1.00 52.44 71 SER A C 1
ATOM 534 O O . SER A 1 71 ? 29.249 -12.654 -40.924 1.00 52.44 71 SER A O 1
ATOM 536 N N . SER A 1 72 ? 28.631 -10.938 -42.217 1.00 47.34 72 SER A N 1
ATOM 537 C CA . SER A 1 72 ? 29.290 -11.433 -43.420 1.00 47.34 72 SER A CA 1
ATOM 538 C C . SER A 1 72 ? 30.783 -11.116 -43.340 1.00 47.34 72 SER A C 1
ATOM 540 O O . SER A 1 72 ? 31.238 -10.013 -43.639 1.00 47.34 72 SER A O 1
ATOM 542 N N . LYS A 1 73 ? 31.550 -12.118 -42.916 1.00 47.09 73 LYS A N 1
ATOM 543 C CA . LYS A 1 73 ? 32.952 -12.300 -43.304 1.00 47.09 73 LYS A CA 1
ATOM 544 C C . LYS A 1 73 ? 33.025 -12.578 -44.824 1.00 47.09 73 LYS A C 1
ATOM 546 O O . LYS A 1 73 ? 32.104 -13.203 -45.342 1.00 47.09 73 LYS A O 1
ATOM 551 N N . LYS A 1 74 ? 34.172 -12.236 -45.447 1.00 41.62 74 LYS A N 1
ATOM 552 C CA . LYS A 1 74 ? 34.634 -12.424 -46.857 1.00 41.62 74 LYS A CA 1
ATOM 553 C C . LYS A 1 74 ? 34.188 -11.305 -47.821 1.00 41.62 74 LYS A C 1
ATOM 555 O O . LYS A 1 74 ? 33.004 -11.038 -47.912 1.00 41.62 74 LYS A O 1
ATOM 560 N N . ARG A 1 75 ? 35.066 -10.628 -48.572 1.00 39.66 75 ARG A N 1
ATOM 561 C C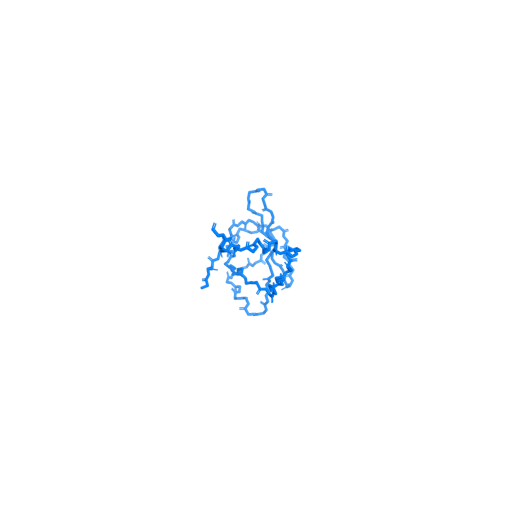A . ARG A 1 75 ? 36.375 -10.980 -49.162 1.00 39.66 75 ARG A CA 1
ATOM 562 C C . ARG A 1 75 ? 37.329 -9.792 -49.134 1.00 39.66 75 ARG A C 1
ATOM 564 O O . ARG A 1 75 ? 36.818 -8.654 -49.154 1.00 39.66 75 ARG A O 1
#

Radius of gyration: 21.74 Å; chains: 1; bounding box: 46×27×65 Å

pLDDT: mean 77.56, std 14.82, range [39.66, 92.44]

Sequence (75 aa):
AKTYQVTGPVTALTNDTVTVQKGKDVWEIGRDSATKVLGDLKVGERVTVQYRLSATEIEVKPAGPKSARPSSKKR